Protein AF-A0A446ZIQ6-F1 (afdb_monomer)

Organism: Acinetobacter calcoaceticus (NCBI:txid471)

Nearest PDB structures (foldseek):
  3hz7-assembly1_A  TM=5.702E-01  e=8.331E-02  Desulfitobacterium hafniense
  6fwz-assembly1_A-2  TM=5.121E-01  e=9.197E-01  Homo sapiens
  6bw5-assembly2_C  TM=5.053E-01  e=7.529E-01  Homo sapiens
  6fm9-assembly1_A-2  TM=5.075E-01  e=8.048E-01  Homo sapiens
  5o5e-assembly1_A-2  TM=4.946E-01  e=7.529E-01  Homo sapiens

Radius of gyration: 16.3 Å; Cα contacts (8 Å, |Δi|>4): 96; chains: 1; bounding box: 30×25×52 Å

Sequence (87 aa):
MSSSITAAEAAKIAEQNKPTVISITNEVDERIKSAMTHGVRFTSISYSKSSVNISTLEEVKKGYLKQGFEVQIFTESPNDVSFIVRF

Foldseek 3Di:
DDPPPDPVNVVVVVVVQQQALVNVLVVLVVQVVVCVVVVHFKDKDKDFCVRYPPVSLVVNCVVCVVVVWDWDWDDPDPGMIMIMIGD

Secondary structure (DSSP, 8-state):
------HHHHHHHHHTTSPPHHHHHHHHHHHHHHHHHTT-SEEEEEEETTTS-HHHHHHHHHHHHHTT-EEEEE-SSSSEEEEEEE-

Solvent-accessible surface area (backbone atoms only — not comparable to full-atom values): 5067 Å² total; per-residue (Å²): 135,88,82,76,77,52,78,73,59,62,56,61,54,61,75,64,66,45,67,46,49,68,56,50,48,51,54,50,51,55,47,46,56,52,29,53,74,72,71,44,54,54,45,75,48,78,42,46,56,90,54,41,56,67,70,41,54,53,52,44,40,54,54,41,46,75,74,70,34,51,64,48,80,46,64,91,43,100,57,34,36,35,44,33,43,34,104

Structure (mmCIF, N/CA/C/O backbone):
data_AF-A0A446ZIQ6-F1
#
_entry.id   AF-A0A446ZIQ6-F1
#
loop_
_atom_site.group_PDB
_atom_site.id
_atom_site.type_symbol
_atom_site.label_atom_id
_atom_site.label_alt_id
_atom_site.label_comp_id
_atom_site.label_asym_id
_atom_site.label_entity_id
_atom_site.label_seq_id
_atom_site.pdbx_PDB_ins_code
_atom_site.Cartn_x
_atom_site.Cartn_y
_atom_site.Cartn_z
_atom_site.occupancy
_atom_site.B_iso_or_equiv
_atom_site.auth_seq_id
_atom_site.auth_comp_id
_atom_site.auth_asym_id
_atom_site.auth_atom_id
_atom_site.pdbx_PDB_model_num
ATOM 1 N N . MET A 1 1 ? 11.933 -2.681 41.257 1.00 46.31 1 MET A N 1
ATOM 2 C CA . MET A 1 1 ? 11.114 -1.730 40.477 1.00 46.31 1 MET A CA 1
ATOM 3 C C . MET A 1 1 ? 10.006 -2.535 39.827 1.00 46.31 1 MET A C 1
ATOM 5 O O . MET A 1 1 ? 10.289 -3.314 38.928 1.00 46.31 1 MET A O 1
ATOM 9 N N . SER A 1 2 ? 8.792 -2.464 40.372 1.00 47.09 2 SER A N 1
ATOM 10 C CA . SER A 1 2 ? 7.652 -3.249 39.891 1.00 47.09 2 SER A CA 1
ATOM 11 C C . SER A 1 2 ? 6.978 -2.518 38.736 1.00 47.09 2 SER A C 1
ATOM 13 O O . SER A 1 2 ? 6.126 -1.667 38.965 1.00 47.09 2 SER A O 1
ATOM 15 N N . SER A 1 3 ? 7.347 -2.840 37.499 1.00 49.62 3 SER A N 1
ATOM 16 C CA . SER A 1 3 ? 6.608 -2.383 36.320 1.00 49.62 3 SER A CA 1
ATOM 17 C C . SER A 1 3 ? 5.414 -3.312 36.103 1.00 49.62 3 SER A C 1
ATOM 19 O O . SER A 1 3 ? 5.465 -4.230 35.289 1.00 49.62 3 SER A O 1
ATOM 21 N N . SER A 1 4 ? 4.356 -3.121 36.893 1.00 52.94 4 SER A N 1
ATOM 22 C CA . SER A 1 4 ? 3.056 -3.734 36.609 1.00 52.94 4 SER A CA 1
ATOM 23 C C . SER A 1 4 ? 2.452 -2.976 35.435 1.00 52.94 4 SER A C 1
ATOM 25 O O . SER A 1 4 ? 1.899 -1.899 35.624 1.00 52.94 4 SER A O 1
ATOM 27 N N . ILE A 1 5 ? 2.618 -3.499 34.221 1.00 51.59 5 ILE A N 1
ATOM 28 C CA . ILE A 1 5 ? 1.878 -2.992 33.069 1.00 51.59 5 ILE A CA 1
ATOM 29 C C . ILE A 1 5 ? 0.414 -3.388 33.293 1.00 51.59 5 ILE A C 1
ATOM 31 O O . ILE A 1 5 ? 0.085 -4.566 33.459 1.00 51.59 5 ILE A O 1
ATOM 35 N N . THR A 1 6 ? -0.463 -2.404 33.444 1.00 50.81 6 THR A N 1
ATOM 36 C CA . THR A 1 6 ? -1.862 -2.654 33.790 1.00 50.81 6 THR A CA 1
ATOM 37 C C . THR A 1 6 ? -2.566 -3.255 32.570 1.00 50.81 6 THR 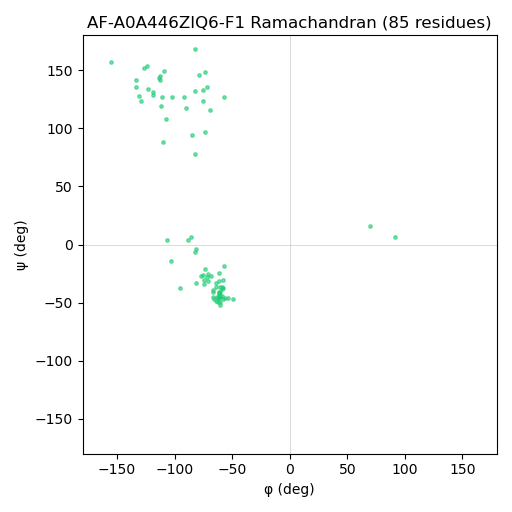A C 1
ATOM 39 O O . THR A 1 6 ? -2.411 -2.757 31.457 1.00 50.81 6 THR A O 1
ATOM 42 N N . ALA A 1 7 ? -3.384 -4.300 32.743 1.00 53.12 7 ALA A N 1
ATOM 43 C CA . ALA A 1 7 ? -4.114 -4.957 31.642 1.00 53.12 7 ALA A CA 1
ATOM 44 C C . ALA A 1 7 ? -5.031 -4.003 30.834 1.00 53.12 7 ALA A C 1
ATOM 46 O O . ALA A 1 7 ? -5.385 -4.295 29.694 1.00 53.12 7 ALA A O 1
ATOM 47 N N . ALA A 1 8 ? -5.374 -2.839 31.397 1.00 53.50 8 ALA A N 1
ATOM 48 C CA . ALA A 1 8 ? -6.116 -1.776 30.720 1.00 53.50 8 ALA A CA 1
ATOM 49 C C . ALA A 1 8 ? -5.271 -0.972 29.706 1.00 53.50 8 ALA A C 1
ATOM 51 O O . ALA A 1 8 ? -5.814 -0.427 28.746 1.00 53.50 8 ALA A O 1
ATOM 52 N N . GLU A 1 9 ? -3.950 -0.902 29.887 1.00 50.97 9 GLU A N 1
ATOM 53 C CA . GLU A 1 9 ? -3.037 -0.194 28.978 1.00 50.97 9 GLU A CA 1
ATOM 54 C C . GLU A 1 9 ? -2.701 -1.054 27.753 1.00 50.97 9 GLU A C 1
ATOM 56 O O . GLU A 1 9 ? -2.629 -0.536 26.642 1.00 50.97 9 GLU A O 1
ATOM 61 N N . ALA A 1 10 ? -2.625 -2.379 27.918 1.00 50.53 10 ALA A N 1
ATOM 62 C CA . ALA A 1 10 ? -2.426 -3.322 26.814 1.00 50.53 10 ALA A CA 1
ATOM 63 C C . ALA A 1 10 ? -3.566 -3.286 25.773 1.00 50.53 10 ALA A C 1
ATOM 65 O O . ALA A 1 10 ? -3.322 -3.479 24.583 1.00 50.53 10 ALA A O 1
ATOM 66 N N . ALA A 1 11 ? -4.799 -2.985 26.196 1.00 48.50 11 ALA A N 1
ATOM 67 C CA . ALA A 1 11 ? -5.954 -2.901 25.300 1.00 48.50 11 ALA A CA 1
ATOM 68 C C . ALA A 1 11 ? -5.955 -1.628 24.429 1.00 48.50 11 ALA A C 1
ATOM 70 O O . ALA A 1 11 ? -6.351 -1.683 23.267 1.00 48.50 11 ALA A O 1
ATOM 71 N N . LYS A 1 12 ? -5.449 -0.495 24.942 1.00 48.66 12 LYS A N 1
ATOM 72 C CA . LYS A 1 12 ? -5.361 0.766 24.176 1.00 48.66 12 LYS A CA 1
ATOM 73 C C . LYS A 1 12 ? -4.309 0.737 23.064 1.00 48.66 12 LYS A C 1
ATOM 75 O O . LYS A 1 12 ? -4.437 1.471 22.090 1.00 48.66 12 LYS A O 1
ATOM 80 N N . ILE A 1 13 ? -3.287 -0.107 23.192 1.00 51.00 13 ILE A N 1
ATOM 81 C CA . ILE A 1 13 ? -2.219 -0.244 22.189 1.00 51.00 13 ILE A CA 1
ATOM 82 C C . ILE A 1 13 ? -2.710 -1.072 20.985 1.00 51.00 13 ILE A C 1
ATOM 84 O O . ILE A 1 13 ? -2.273 -0.857 19.860 1.00 51.00 13 ILE A O 1
ATOM 88 N N . ALA A 1 14 ? -3.681 -1.970 21.182 1.00 46.28 14 ALA A N 1
ATOM 89 C CA . ALA A 1 14 ? -4.205 -2.821 20.113 1.00 46.28 14 ALA A CA 1
ATOM 90 C C . ALA A 1 14 ? -5.126 -2.079 19.121 1.00 46.28 14 ALA A C 1
ATOM 92 O O . ALA A 1 14 ? -5.127 -2.411 17.937 1.00 46.28 14 ALA A O 1
ATOM 93 N N . GLU A 1 15 ? -5.858 -1.043 19.552 1.00 48.44 15 GLU A N 1
ATOM 94 C CA . GLU A 1 15 ? -6.625 -0.178 18.633 1.00 48.44 15 GLU A CA 1
ATOM 95 C C . GLU A 1 15 ? -5.731 0.780 17.822 1.00 48.44 15 GLU A C 1
ATOM 97 O O . GLU A 1 15 ? -6.125 1.216 16.741 1.00 48.44 15 GLU A O 1
ATOM 102 N N . GLN A 1 16 ? -4.504 1.052 18.285 1.00 49.41 16 GLN A N 1
ATOM 103 C CA . GLN A 1 16 ? -3.493 1.823 17.544 1.00 49.41 16 GLN A CA 1
ATOM 104 C C . GLN A 1 16 ? -2.706 0.990 16.516 1.00 49.41 16 GLN A C 1
ATOM 106 O O . GLN A 1 16 ? -1.946 1.554 15.736 1.00 49.41 16 GLN A O 1
ATOM 111 N N . ASN A 1 17 ? -2.896 -0.333 16.468 1.00 55.97 17 ASN A N 1
ATOM 112 C CA . ASN A 1 17 ? -2.107 -1.227 15.610 1.00 55.97 17 ASN A CA 1
ATOM 113 C C . ASN A 1 17 ? -2.627 -1.360 14.169 1.00 55.97 17 ASN A C 1
ATOM 115 O O . ASN A 1 17 ? -2.098 -2.168 13.402 1.00 55.97 17 ASN A O 1
ATOM 119 N N . LYS A 1 18 ? -3.644 -0.588 13.766 1.00 64.56 18 LYS A N 1
ATOM 120 C CA . LYS A 1 18 ? -3.988 -0.490 12.343 1.00 64.56 18 LYS A CA 1
ATOM 121 C C . LYS A 1 18 ? -2.950 0.398 11.648 1.00 64.56 18 LYS A C 1
ATOM 123 O O . LYS A 1 18 ? -2.781 1.544 12.069 1.00 64.56 18 LYS A O 1
ATOM 128 N N . PRO A 1 19 ? -2.257 -0.086 10.600 1.00 73.69 19 PRO A N 1
ATOM 129 C CA . PRO A 1 19 ? -1.256 0.702 9.899 1.00 73.69 19 PRO A CA 1
ATOM 130 C C . PRO A 1 19 ? -1.880 1.996 9.365 1.00 73.69 19 PRO A C 1
ATOM 132 O O . PRO A 1 19 ? -2.912 1.991 8.691 1.00 73.69 19 PRO A O 1
ATOM 135 N N . THR A 1 20 ? -1.254 3.118 9.714 1.00 82.56 20 THR A N 1
ATOM 136 C CA . THR A 1 20 ? -1.655 4.457 9.263 1.00 82.56 20 THR A CA 1
ATOM 137 C C . THR A 1 20 ? -1.101 4.741 7.867 1.00 82.56 20 THR A C 1
ATOM 139 O O . THR A 1 20 ? -0.208 4.035 7.402 1.00 82.56 20 THR A O 1
ATOM 142 N N . VAL A 1 21 ? -1.573 5.812 7.212 1.00 85.69 21 VAL A N 1
ATOM 143 C CA . VAL A 1 21 ? -1.033 6.279 5.915 1.00 85.69 21 VAL A CA 1
ATOM 144 C C . VAL A 1 21 ? 0.491 6.376 5.975 1.00 85.69 21 VAL A C 1
ATOM 146 O O . VAL A 1 21 ? 1.172 5.858 5.104 1.00 85.69 21 VAL A O 1
ATOM 149 N N . ILE A 1 22 ? 1.024 6.977 7.043 1.00 85.44 22 ILE A N 1
ATOM 150 C CA . ILE A 1 22 ? 2.464 7.188 7.228 1.00 85.44 22 ILE A CA 1
ATOM 151 C C . ILE A 1 22 ? 3.205 5.851 7.326 1.00 85.44 22 ILE A C 1
ATOM 153 O O . ILE A 1 22 ? 4.236 5.675 6.685 1.00 85.44 22 ILE A O 1
ATOM 157 N N . SER A 1 23 ? 2.680 4.901 8.105 1.00 86.44 23 SER A N 1
ATOM 158 C CA . SER A 1 23 ? 3.289 3.576 8.259 1.00 86.44 23 SER A CA 1
ATOM 159 C C . SER A 1 23 ? 3.352 2.822 6.930 1.00 86.44 23 SER A C 1
ATOM 161 O O . SER A 1 23 ? 4.397 2.276 6.595 1.00 86.44 23 SER A O 1
ATOM 163 N N . ILE A 1 24 ? 2.258 2.842 6.162 1.00 90.06 24 ILE A N 1
ATOM 164 C CA . ILE A 1 24 ? 2.168 2.183 4.852 1.00 90.06 24 ILE A CA 1
ATOM 165 C C . ILE A 1 24 ? 3.120 2.850 3.860 1.00 90.06 24 ILE A C 1
ATOM 167 O O . ILE A 1 24 ? 3.874 2.159 3.188 1.00 90.06 24 ILE A O 1
ATOM 171 N N . THR A 1 25 ? 3.133 4.183 3.788 1.00 90.56 25 THR A N 1
ATOM 172 C CA . THR A 1 25 ? 4.058 4.920 2.915 1.00 90.56 25 THR A CA 1
ATOM 173 C C . THR A 1 25 ? 5.513 4.596 3.248 1.00 90.56 25 THR A C 1
ATOM 175 O O . THR A 1 25 ? 6.294 4.337 2.343 1.00 90.56 25 THR A O 1
ATOM 178 N N . ASN A 1 26 ? 5.888 4.552 4.530 1.00 89.94 26 ASN A N 1
ATOM 179 C CA . ASN A 1 26 ? 7.257 4.207 4.923 1.00 89.94 26 ASN A CA 1
ATOM 180 C C . ASN A 1 26 ? 7.640 2.789 4.473 1.00 89.94 26 ASN A C 1
ATOM 182 O O . ASN A 1 26 ? 8.707 2.600 3.896 1.00 89.94 26 ASN A O 1
ATOM 186 N N . GLU A 1 27 ? 6.762 1.808 4.695 1.00 90.94 27 GLU A N 1
ATOM 187 C CA . GLU A 1 27 ? 6.984 0.422 4.272 1.00 90.94 27 GLU A CA 1
ATOM 188 C C . GLU A 1 27 ? 7.113 0.308 2.743 1.00 90.94 27 GLU A C 1
ATOM 190 O O . GLU A 1 27 ? 8.030 -0.338 2.227 1.00 90.94 27 GLU A O 1
ATOM 195 N N . VAL A 1 28 ? 6.223 0.980 2.006 1.00 90.75 28 VAL A N 1
ATOM 196 C CA . VAL A 1 28 ? 6.254 1.033 0.542 1.00 90.75 28 VAL A CA 1
ATOM 197 C C . VAL A 1 28 ? 7.544 1.694 0.051 1.00 90.75 28 VAL A C 1
ATOM 199 O O . VAL A 1 28 ? 8.202 1.131 -0.820 1.00 90.75 28 VAL A O 1
ATOM 202 N N . ASP A 1 29 ? 7.961 2.821 0.628 1.00 91.06 29 ASP A N 1
ATOM 203 C CA . ASP A 1 29 ? 9.198 3.526 0.271 1.00 91.06 29 ASP A CA 1
ATOM 204 C C . ASP A 1 29 ? 10.446 2.667 0.484 1.00 91.06 29 ASP A C 1
ATOM 206 O O . ASP A 1 29 ? 11.330 2.630 -0.377 1.00 91.06 29 ASP A O 1
ATOM 210 N N . GLU A 1 30 ? 10.544 1.960 1.612 1.00 91.75 30 GLU A N 1
ATOM 211 C CA . GLU A 1 30 ? 11.653 1.035 1.865 1.00 91.75 30 GLU A CA 1
ATOM 212 C C . GLU A 1 30 ? 11.688 -0.083 0.822 1.00 91.75 30 GLU A C 1
ATOM 214 O O . GLU A 1 30 ? 12.749 -0.423 0.282 1.00 91.75 30 GLU A O 1
ATOM 219 N N . ARG A 1 31 ? 10.514 -0.613 0.471 1.00 90.56 31 ARG A N 1
ATOM 220 C CA . ARG A 1 31 ? 10.388 -1.655 -0.542 1.00 90.56 31 ARG A CA 1
ATOM 221 C C . ARG A 1 31 ? 10.753 -1.145 -1.934 1.00 90.56 31 ARG A C 1
ATOM 223 O O . ARG A 1 31 ? 11.462 -1.847 -2.651 1.00 90.56 31 ARG A O 1
ATOM 230 N N . ILE A 1 32 ? 10.337 0.070 -2.296 1.00 89.94 32 ILE A N 1
ATOM 231 C CA . ILE A 1 32 ? 10.706 0.732 -3.555 1.00 89.94 32 ILE A CA 1
ATOM 232 C C . ILE A 1 32 ? 12.221 0.923 -3.622 1.00 89.94 32 ILE A C 1
ATOM 234 O O . ILE A 1 32 ? 12.833 0.514 -4.605 1.00 89.94 32 ILE A O 1
ATOM 238 N N . LYS A 1 33 ? 12.849 1.475 -2.576 1.00 90.06 33 LYS A N 1
ATOM 239 C CA . LYS A 1 33 ? 14.308 1.681 -2.531 1.00 90.06 33 LYS A CA 1
ATOM 240 C C . LYS A 1 33 ? 15.069 0.376 -2.744 1.00 90.06 33 LYS A C 1
ATOM 242 O O . LYS A 1 33 ? 16.006 0.327 -3.543 1.00 90.06 33 LYS A O 1
ATOM 247 N N . SER A 1 34 ? 14.649 -0.692 -2.066 1.00 90.50 34 SER A N 1
ATOM 248 C CA . SER A 1 34 ? 15.238 -2.019 -2.250 1.00 90.50 34 SER A CA 1
ATOM 249 C C . SER A 1 34 ? 15.028 -2.528 -3.681 1.00 90.50 34 SER A C 1
ATOM 251 O O . SER A 1 34 ? 15.989 -2.906 -4.347 1.00 90.50 34 SER A O 1
ATOM 253 N N . ALA A 1 35 ? 13.801 -2.463 -4.199 1.00 90.19 35 ALA A N 1
ATOM 254 C CA . ALA A 1 35 ? 13.455 -2.938 -5.535 1.00 90.19 35 ALA A CA 1
ATOM 255 C C . ALA A 1 35 ? 14.222 -2.190 -6.645 1.00 90.19 35 ALA A C 1
ATOM 257 O O . ALA A 1 35 ? 14.780 -2.832 -7.536 1.00 90.19 35 ALA A O 1
ATOM 258 N N . MET A 1 36 ? 14.347 -0.863 -6.540 1.00 87.50 36 MET A N 1
ATOM 259 C CA . MET A 1 36 ? 15.162 -0.029 -7.432 1.00 87.50 36 MET A CA 1
ATOM 260 C C . MET A 1 36 ? 16.642 -0.421 -7.396 1.00 87.50 36 MET A C 1
ATOM 262 O O . MET A 1 36 ? 17.278 -0.510 -8.444 1.00 87.50 36 MET A O 1
ATOM 266 N N . THR A 1 37 ? 17.184 -0.721 -6.211 1.00 89.69 37 THR A N 1
ATOM 267 C CA . THR A 1 37 ? 18.585 -1.158 -6.054 1.00 89.69 37 THR A CA 1
ATOM 268 C C . THR A 1 37 ? 18.847 -2.494 -6.757 1.00 89.69 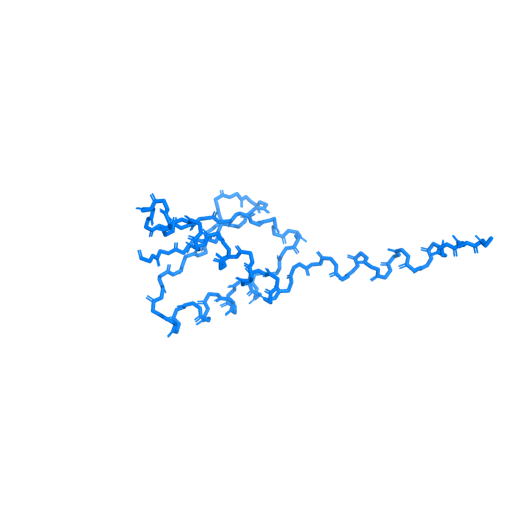37 THR A C 1
ATOM 270 O O . THR A 1 37 ? 19.927 -2.713 -7.299 1.00 89.69 37 THR A O 1
ATOM 273 N N . HIS A 1 38 ? 17.847 -3.377 -6.801 1.00 87.06 38 HIS A N 1
ATOM 274 C CA . HIS A 1 38 ? 17.916 -4.669 -7.486 1.00 87.06 38 HIS A CA 1
ATOM 275 C C . HIS A 1 38 ? 17.501 -4.617 -8.970 1.00 87.06 38 HIS A C 1
ATOM 277 O O . HIS A 1 38 ? 17.452 -5.659 -9.621 1.00 87.06 38 HIS A O 1
ATOM 283 N N . GLY A 1 39 ? 17.197 -3.434 -9.521 1.00 87.81 39 GLY A N 1
ATOM 284 C CA . GLY A 1 39 ? 16.763 -3.274 -10.916 1.00 87.81 39 GLY A CA 1
ATOM 285 C C . GLY A 1 39 ? 15.362 -3.826 -11.214 1.00 87.81 39 GLY A C 1
ATOM 286 O O . GLY A 1 39 ? 15.004 -4.021 -12.377 1.00 87.81 39 GLY A O 1
ATOM 287 N N . VAL A 1 40 ? 14.562 -4.090 -10.181 1.00 91.19 40 VAL A N 1
ATOM 288 C CA . VAL A 1 40 ? 13.143 -4.444 -10.314 1.00 91.19 40 VAL A CA 1
ATOM 289 C C . VAL A 1 40 ? 12.374 -3.177 -10.693 1.00 91.19 40 VAL A C 1
ATOM 291 O O . VAL A 1 40 ? 12.773 -2.100 -10.285 1.00 91.19 40 VAL A O 1
ATOM 294 N N . ARG A 1 41 ? 11.289 -3.278 -11.468 1.00 88.19 41 ARG A N 1
ATOM 295 C CA . ARG A 1 41 ? 10.489 -2.120 -11.946 1.00 88.19 41 ARG A CA 1
ATOM 296 C C . ARG A 1 41 ? 9.132 -1.963 -11.256 1.00 88.19 41 ARG A C 1
ATOM 298 O O . ARG A 1 41 ? 8.285 -1.169 -11.655 1.00 88.19 41 ARG A O 1
ATOM 305 N N . PHE A 1 42 ? 8.871 -2.810 -10.270 1.00 92.38 42 PHE A N 1
ATOM 306 C CA . PHE A 1 42 ? 7.657 -2.752 -9.480 1.00 92.38 42 PHE A CA 1
ATOM 307 C C . PHE A 1 42 ? 7.874 -3.387 -8.113 1.00 92.38 42 PHE A C 1
ATOM 309 O O . PHE A 1 42 ? 8.742 -4.235 -7.922 1.00 92.38 42 PHE A O 1
ATOM 316 N N . THR A 1 43 ? 7.044 -2.995 -7.163 1.00 91.81 43 THR A N 1
ATOM 317 C CA . THR A 1 43 ? 6.918 -3.633 -5.861 1.00 91.81 43 THR A CA 1
ATOM 318 C C . THR A 1 43 ? 5.460 -3.992 -5.614 1.00 91.81 43 THR A C 1
ATOM 320 O O . THR A 1 43 ? 4.555 -3.359 -6.155 1.00 91.81 43 THR A O 1
ATOM 323 N N . SER A 1 44 ? 5.234 -5.028 -4.815 1.00 91.19 44 SER A N 1
ATOM 324 C CA . SER A 1 44 ? 3.911 -5.452 -4.373 1.00 91.19 44 SER A CA 1
ATOM 325 C C . SER A 1 44 ? 3.952 -5.716 -2.877 1.00 91.19 44 SER A C 1
ATOM 327 O O . SER A 1 44 ? 4.893 -6.348 -2.385 1.00 91.19 44 SER A O 1
ATOM 329 N N . ILE A 1 45 ? 2.939 -5.225 -2.171 1.00 90.94 45 ILE A N 1
ATOM 330 C CA . ILE A 1 45 ? 2.744 -5.443 -0.741 1.00 90.94 45 ILE A CA 1
ATOM 331 C C . ILE A 1 45 ? 1.306 -5.880 -0.519 1.00 90.94 45 ILE A C 1
ATOM 333 O O . ILE A 1 45 ? 0.374 -5.224 -0.977 1.00 90.94 45 ILE A O 1
ATOM 337 N N . SER A 1 46 ? 1.122 -6.993 0.178 1.00 89.88 46 SER A N 1
ATOM 338 C CA . SER A 1 46 ? -0.201 -7.518 0.491 1.00 89.88 46 SER A CA 1
ATOM 339 C C . SER A 1 46 ? -0.557 -7.196 1.934 1.00 89.88 46 SER A C 1
ATOM 341 O O . SER A 1 46 ? 0.179 -7.528 2.860 1.00 89.88 46 SER A O 1
ATOM 343 N N . TYR A 1 47 ? -1.713 -6.573 2.116 1.00 88.88 47 TYR A N 1
ATOM 344 C CA . TYR A 1 47 ? -2.274 -6.236 3.411 1.00 88.88 47 TYR A CA 1
ATOM 345 C C . TYR A 1 47 ? -3.546 -7.040 3.652 1.00 88.88 47 TYR A C 1
ATOM 347 O O . TYR A 1 47 ? -4.355 -7.230 2.746 1.00 88.88 47 TYR A O 1
ATOM 355 N N . SER A 1 48 ? -3.777 -7.453 4.896 1.00 87.75 48 SER A N 1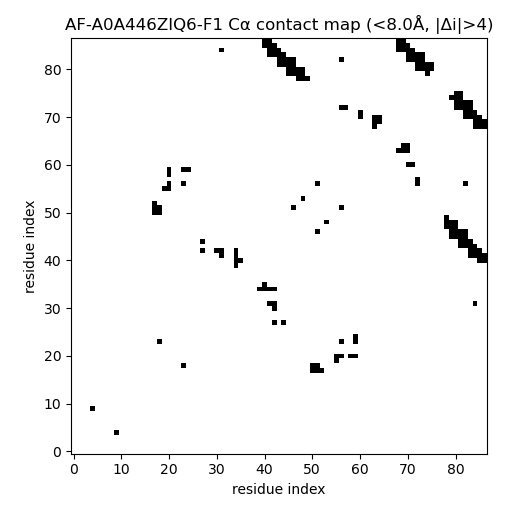
ATOM 356 C CA . SER A 1 48 ? -5.064 -8.040 5.265 1.00 87.75 48 SER A CA 1
ATOM 357 C C . SER A 1 48 ? -6.126 -6.946 5.389 1.00 87.75 48 SER A C 1
ATOM 359 O O . SER A 1 48 ? -5.905 -5.941 6.070 1.00 87.75 48 SER A O 1
ATOM 361 N N . LYS A 1 49 ? -7.306 -7.145 4.790 1.00 84.56 49 LYS A N 1
ATOM 362 C CA . LYS A 1 49 ? -8.446 -6.206 4.852 1.00 84.56 49 LYS A CA 1
ATOM 363 C C . LYS A 1 49 ? -8.958 -5.988 6.277 1.00 84.56 49 LYS A C 1
ATOM 365 O O . LYS A 1 49 ? -9.550 -4.954 6.564 1.00 84.56 49 LYS A O 1
ATOM 370 N N . SER A 1 50 ? -8.727 -6.951 7.167 1.00 84.12 50 SER A N 1
ATOM 371 C CA . SER A 1 50 ? -9.048 -6.827 8.593 1.00 84.12 50 SER A CA 1
ATOM 372 C C . SER A 1 50 ? -8.099 -5.865 9.315 1.00 84.12 50 SER A C 1
ATOM 374 O O . SER A 1 50 ? -8.482 -5.238 10.306 1.00 84.12 50 SER A O 1
ATOM 376 N N . SER A 1 51 ? -6.871 -5.735 8.808 1.00 81.56 51 SER A N 1
ATOM 377 C CA . SER A 1 51 ? -5.802 -4.942 9.414 1.00 81.56 51 SER A CA 1
ATOM 378 C C . SER A 1 51 ? -5.726 -3.533 8.832 1.00 81.56 51 SER A C 1
ATOM 380 O O . SER A 1 51 ? -5.501 -2.591 9.585 1.00 81.56 51 SER A O 1
ATOM 382 N N . VAL A 1 52 ? -5.948 -3.357 7.525 1.00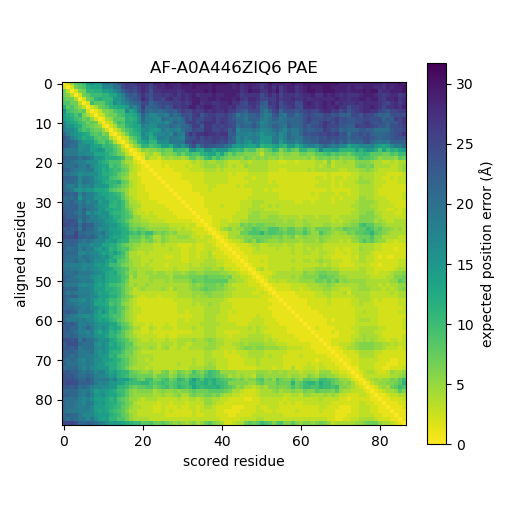 84.75 52 VAL A N 1
ATOM 383 C CA . VAL A 1 52 ? -5.838 -2.056 6.847 1.00 84.75 52 VAL A CA 1
ATOM 384 C C . VAL A 1 52 ? -7.185 -1.536 6.354 1.00 84.75 52 VAL A C 1
ATOM 386 O O . VAL A 1 52 ? -8.005 -2.279 5.819 1.00 84.75 52 VAL A O 1
ATOM 389 N N . ASN A 1 53 ? -7.395 -0.225 6.468 1.00 86.38 53 ASN A N 1
ATOM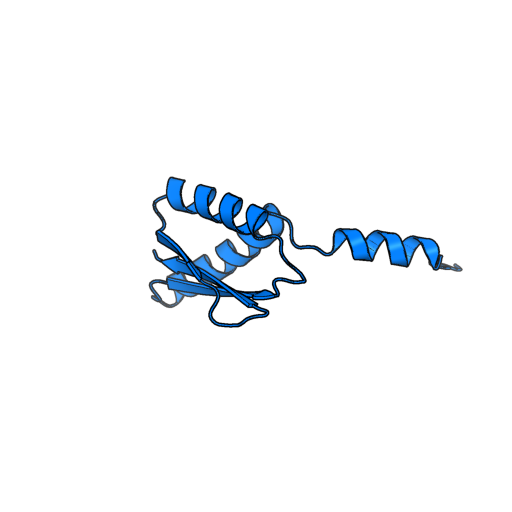 390 C CA . ASN A 1 53 ? -8.541 0.426 5.844 1.00 86.38 53 ASN A CA 1
ATOM 391 C C . ASN A 1 53 ? -8.240 0.727 4.370 1.00 86.38 53 ASN A C 1
ATOM 393 O O . ASN A 1 53 ? -7.228 1.347 4.044 1.00 86.38 53 ASN A O 1
ATOM 397 N N . ILE A 1 54 ? -9.167 0.373 3.478 1.00 85.62 54 ILE A N 1
ATOM 398 C CA . ILE A 1 54 ? -9.050 0.652 2.035 1.00 85.62 54 ILE A CA 1
ATOM 399 C C . ILE A 1 54 ? -8.895 2.156 1.763 1.00 85.62 54 ILE A C 1
ATOM 401 O O . ILE A 1 54 ? -8.097 2.544 0.916 1.00 85.62 54 ILE A O 1
ATOM 405 N N . SER A 1 55 ? -9.582 3.013 2.527 1.00 88.56 55 SER A N 1
ATOM 406 C CA . SER A 1 55 ? -9.449 4.472 2.412 1.00 88.56 55 SER A CA 1
ATOM 407 C C . SER A 1 55 ? -8.016 4.960 2.646 1.00 88.56 55 SER A C 1
ATOM 409 O O . SER A 1 55 ? -7.563 5.872 1.963 1.00 88.56 55 SER A O 1
ATOM 411 N N . THR A 1 56 ? -7.290 4.328 3.574 1.00 89.50 56 THR A N 1
ATOM 412 C CA . THR A 1 56 ? -5.884 4.637 3.869 1.00 89.50 56 THR A CA 1
ATOM 413 C C . THR A 1 56 ? -4.996 4.264 2.684 1.00 89.50 56 THR A C 1
ATOM 415 O O . THR A 1 56 ? -4.184 5.076 2.254 1.00 89.50 56 THR A O 1
ATOM 418 N N . LEU A 1 57 ? -5.192 3.077 2.098 1.00 89.75 57 LEU A N 1
ATOM 419 C CA . LEU A 1 57 ? -4.462 2.663 0.893 1.00 89.75 57 LEU A CA 1
ATOM 420 C C . LEU A 1 57 ? -4.742 3.593 -0.295 1.00 89.75 57 LEU A C 1
ATOM 422 O O . LEU A 1 57 ? -3.826 3.952 -1.028 1.00 89.75 57 LEU A O 1
ATOM 426 N N . GLU A 1 58 ? -5.990 4.023 -0.475 1.00 91.56 58 GLU A N 1
ATOM 427 C CA . GLU A 1 58 ? -6.366 4.981 -1.520 1.00 91.56 58 GLU A CA 1
ATOM 428 C C . GLU A 1 58 ? -5.707 6.360 -1.316 1.00 91.56 58 GLU A C 1
ATOM 430 O O . GLU A 1 58 ? -5.301 6.999 -2.289 1.00 91.56 58 GLU A O 1
ATOM 435 N N . GLU A 1 59 ? -5.543 6.823 -0.073 1.00 92.56 59 GLU A N 1
ATOM 436 C CA . GLU A 1 59 ? -4.774 8.038 0.234 1.00 92.56 59 GLU A CA 1
ATOM 437 C C . GLU A 1 59 ? -3.294 7.896 -0.124 1.00 92.56 59 GLU A C 1
ATOM 439 O O . GLU A 1 59 ? -2.745 8.755 -0.819 1.00 92.56 59 GLU A O 1
ATOM 444 N N . VAL A 1 60 ? -2.668 6.792 0.289 1.00 92.06 60 VAL A N 1
ATOM 445 C CA . VAL A 1 60 ? -1.267 6.485 -0.035 1.00 92.06 60 VAL A CA 1
ATOM 446 C C . VAL A 1 60 ? -1.073 6.435 -1.554 1.00 92.06 60 VAL A C 1
ATOM 448 O O . VAL A 1 60 ? -0.189 7.097 -2.101 1.00 92.06 60 VAL A O 1
ATOM 451 N N . LYS A 1 61 ? -1.966 5.739 -2.266 1.00 93.38 61 LYS A N 1
ATOM 452 C CA . LYS A 1 61 ? -2.005 5.678 -3.735 1.00 93.38 61 LYS A CA 1
ATOM 453 C C . LYS A 1 61 ? -2.050 7.063 -4.370 1.00 93.38 61 LYS A C 1
ATOM 455 O O . LYS A 1 61 ? -1.286 7.322 -5.294 1.00 93.38 61 LYS A O 1
ATOM 460 N N . LYS A 1 62 ? -2.899 7.976 -3.888 1.00 93.44 62 LYS A N 1
ATOM 461 C CA . LYS A 1 62 ? -2.950 9.359 -4.403 1.00 93.44 62 LYS A CA 1
ATOM 462 C C . LYS A 1 62 ? -1.621 10.093 -4.218 1.00 93.44 62 LYS A C 1
ATOM 464 O O . LYS A 1 62 ? -1.261 10.885 -5.085 1.00 93.44 62 LYS A O 1
ATOM 469 N N . GLY A 1 63 ? -0.914 9.853 -3.114 1.00 91.81 63 GLY A N 1
ATOM 470 C CA . GLY A 1 63 ? 0.422 10.403 -2.871 1.00 91.81 63 GLY A CA 1
ATOM 471 C C . GLY A 1 63 ? 1.425 9.960 -3.936 1.00 91.81 63 GLY A C 1
ATOM 472 O O . GLY A 1 63 ? 2.038 10.801 -4.590 1.00 91.81 63 GLY A O 1
ATOM 473 N N . TYR A 1 64 ? 1.511 8.655 -4.179 1.00 92.12 64 TYR A N 1
ATOM 474 C CA . TYR A 1 64 ? 2.414 8.081 -5.179 1.00 92.12 64 TYR A CA 1
ATOM 475 C C . TYR A 1 64 ? 2.042 8.452 -6.622 1.00 92.12 64 TYR A C 1
ATOM 477 O O . TYR A 1 64 ? 2.922 8.804 -7.405 1.00 92.12 64 TYR A O 1
ATOM 485 N N . LEU A 1 65 ? 0.749 8.488 -6.964 1.00 92.12 65 LEU A N 1
ATOM 486 C CA . LEU A 1 65 ? 0.286 8.956 -8.279 1.00 92.12 65 LEU A CA 1
ATOM 487 C C . LEU A 1 65 ? 0.725 10.404 -8.559 1.00 92.12 65 LEU A C 1
ATOM 489 O O . LEU A 1 65 ? 1.110 10.725 -9.679 1.00 92.12 65 LEU A O 1
ATOM 493 N N . LYS A 1 66 ? 0.717 11.284 -7.545 1.00 92.81 66 LYS A N 1
ATOM 494 C CA . LYS A 1 66 ? 1.207 12.672 -7.675 1.00 92.81 66 LYS A CA 1
ATOM 495 C C . LYS A 1 66 ? 2.717 12.763 -7.878 1.00 92.81 66 LYS A C 1
ATOM 497 O O . LYS A 1 66 ? 3.186 1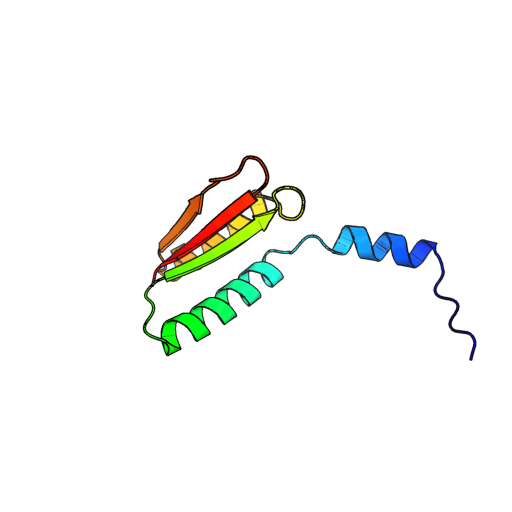3.732 -8.464 1.00 92.81 66 LYS A O 1
ATOM 502 N N . GLN A 1 67 ? 3.466 11.784 -7.383 1.00 88.94 67 GLN A N 1
ATOM 503 C CA . GLN A 1 67 ? 4.910 11.680 -7.585 1.00 88.94 67 GLN A CA 1
ATOM 504 C C . GLN A 1 67 ? 5.270 11.063 -8.947 1.00 88.94 67 GLN A C 1
ATOM 506 O O . GLN A 1 67 ? 6.446 11.011 -9.292 1.00 88.94 67 GLN A O 1
ATOM 511 N N . GLY A 1 68 ? 4.274 10.633 -9.732 1.00 90.12 68 GLY A N 1
ATOM 512 C CA . GLY A 1 68 ? 4.465 10.034 -11.053 1.00 90.12 68 GLY A CA 1
ATOM 513 C C . GLY A 1 68 ? 4.601 8.511 -11.044 1.00 90.12 68 GLY A C 1
ATOM 514 O O . GLY A 1 68 ? 4.859 7.930 -12.092 1.00 90.12 68 GLY A O 1
ATOM 515 N N . PHE A 1 69 ? 4.408 7.858 -9.896 1.00 92.25 69 PHE A N 1
ATOM 516 C CA . PHE A 1 69 ? 4.384 6.400 -9.814 1.00 92.25 69 PHE A CA 1
ATOM 517 C C . PHE A 1 69 ? 3.040 5.843 -10.273 1.00 92.25 69 PHE A C 1
ATOM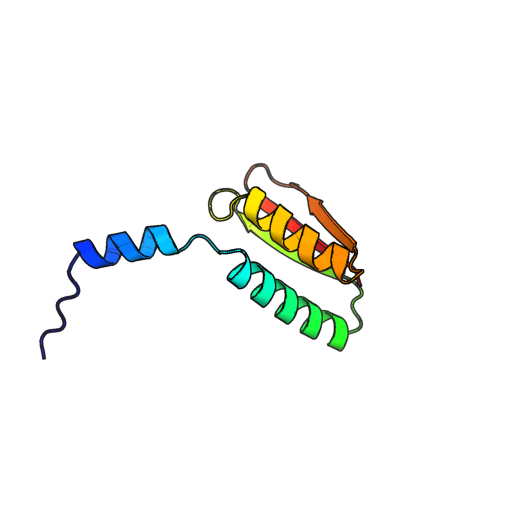 519 O O . PHE A 1 6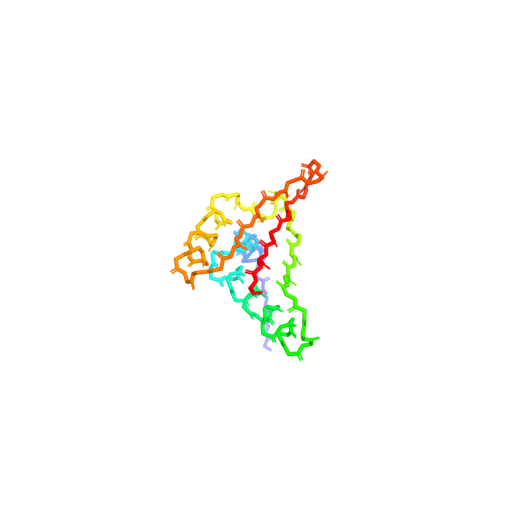9 ? 1.987 6.420 -9.996 1.00 92.25 69 PHE A O 1
ATOM 526 N N . GLU A 1 70 ? 3.052 4.670 -10.898 1.00 93.19 70 GLU A N 1
ATOM 527 C CA . GLU A 1 70 ? 1.819 3.958 -11.224 1.00 93.19 70 GLU A CA 1
ATOM 528 C C . GLU A 1 70 ? 1.441 3.023 -10.077 1.00 93.19 70 GLU A C 1
ATOM 530 O O . GLU A 1 70 ? 2.163 2.074 -9.769 1.00 93.19 70 GLU A O 1
ATOM 535 N N . VAL A 1 71 ? 0.285 3.257 -9.456 1.00 94.06 71 VAL A N 1
ATOM 536 C CA . VAL A 1 71 ? -0.176 2.458 -8.314 1.00 94.06 71 VAL A CA 1
ATOM 537 C C . VAL A 1 71 ? -1.487 1.748 -8.616 1.00 94.06 71 VAL A C 1
ATOM 539 O O . VAL A 1 71 ? -2.463 2.364 -9.047 1.00 94.06 71 VAL A O 1
ATOM 542 N N . GLN A 1 72 ? -1.526 0.451 -8.321 1.00 92.19 72 GLN A N 1
ATOM 543 C CA . GLN A 1 72 ? -2.696 -0.406 -8.457 1.00 92.19 72 GLN A CA 1
ATOM 544 C C . GLN A 1 72 ? -3.032 -1.053 -7.118 1.00 92.19 72 GLN A C 1
ATOM 546 O O . GLN A 1 72 ? -2.166 -1.587 -6.432 1.00 92.19 72 GLN A O 1
ATOM 551 N N . ILE A 1 73 ? -4.314 -1.013 -6.764 1.00 91.00 73 ILE A N 1
ATOM 552 C CA . ILE A 1 73 ? -4.855 -1.714 -5.604 1.00 91.00 73 ILE A CA 1
ATOM 553 C C . ILE A 1 73 ? -5.756 -2.804 -6.153 1.00 91.00 73 ILE A C 1
ATOM 555 O O . ILE A 1 73 ? -6.716 -2.510 -6.865 1.00 91.00 73 ILE A O 1
ATOM 559 N N . PHE A 1 74 ? -5.432 -4.052 -5.849 1.00 87.62 74 PHE A N 1
ATOM 560 C CA . PHE A 1 74 ? -6.165 -5.204 -6.345 1.00 87.62 74 PHE A CA 1
ATOM 561 C C . PHE A 1 74 ? -6.449 -6.177 -5.202 1.00 87.62 74 PHE A C 1
ATOM 563 O O . PHE A 1 74 ? -5.609 -6.398 -4.338 1.00 87.62 74 PHE A O 1
ATOM 570 N N . THR A 1 75 ? -7.630 -6.787 -5.191 1.00 85.00 75 THR A N 1
ATOM 571 C CA . THR A 1 75 ? -8.011 -7.788 -4.186 1.00 85.00 75 THR A CA 1
ATOM 572 C C . THR A 1 75 ? -8.093 -9.174 -4.829 1.00 85.00 75 THR A C 1
ATOM 574 O O . THR A 1 75 ? -9.160 -9.561 -5.299 1.00 85.00 75 THR A O 1
ATOM 577 N N . GLU A 1 76 ? -6.974 -9.909 -4.876 1.00 75.00 76 GLU A N 1
ATOM 578 C CA . GLU A 1 76 ? -6.934 -11.308 -5.369 1.00 75.00 76 GLU A CA 1
ATOM 579 C C . GLU A 1 76 ? -7.620 -12.262 -4.401 1.00 75.00 76 GLU A C 1
ATOM 581 O O . GLU A 1 76 ? -8.260 -13.224 -4.821 1.00 75.00 76 GLU A O 1
ATOM 586 N N . SER A 1 77 ? -7.553 -11.946 -3.111 1.00 78.06 77 SER A N 1
ATOM 587 C CA . SER A 1 77 ? -8.141 -12.755 -2.057 1.00 78.06 77 SER A CA 1
ATOM 588 C C . SER A 1 77 ? -9.357 -12.061 -1.441 1.00 78.06 77 SER A C 1
ATOM 590 O O . SER A 1 77 ? -9.406 -10.828 -1.326 1.00 78.06 77 SER A O 1
ATOM 592 N N . PRO A 1 78 ? -10.343 -12.834 -0.952 1.00 81.50 78 PRO A N 1
ATOM 593 C CA . PRO A 1 78 ? -11.458 -12.273 -0.196 1.00 81.50 78 PRO A CA 1
ATOM 594 C C . PRO A 1 78 ? -10.973 -11.503 1.042 1.00 81.50 78 PRO A C 1
ATOM 596 O O . PRO A 1 78 ? -11.572 -10.482 1.377 1.00 81.50 78 PRO A O 1
ATOM 599 N N . ASN A 1 79 ? -9.847 -11.914 1.635 1.00 86.81 79 ASN A N 1
ATOM 600 C CA . ASN A 1 79 ? -9.318 -11.366 2.886 1.00 86.81 79 ASN A CA 1
ATOM 601 C C . ASN A 1 79 ? -8.139 -10.400 2.723 1.00 86.81 79 ASN A C 1
ATOM 603 O O . ASN A 1 79 ? -7.838 -9.675 3.669 1.00 86.81 79 ASN A O 1
ATOM 607 N N . ASP A 1 80 ? -7.508 -10.346 1.551 1.00 88.88 80 ASP A N 1
ATOM 608 C CA . ASP A 1 80 ? -6.278 -9.577 1.345 1.00 88.88 80 ASP A CA 1
ATOM 609 C C . ASP A 1 80 ? -6.426 -8.576 0.204 1.00 88.88 80 ASP A C 1
ATOM 611 O O . ASP A 1 80 ? -7.244 -8.725 -0.711 1.00 88.88 80 ASP A O 1
ATOM 615 N N . VAL A 1 81 ? -5.634 -7.520 0.285 1.00 90.75 81 VA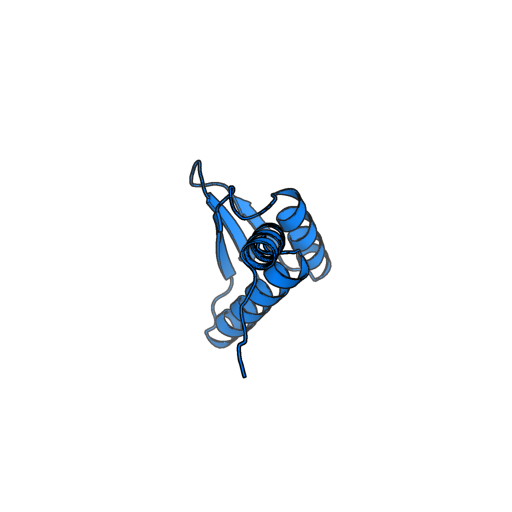L A N 1
ATOM 616 C CA . VAL A 1 81 ? -5.528 -6.466 -0.710 1.00 90.75 81 VAL A CA 1
ATOM 617 C C . VAL A 1 81 ? -4.059 -6.261 -1.047 1.00 90.75 81 VAL A C 1
ATOM 619 O O . VAL A 1 81 ? -3.231 -5.999 -0.180 1.00 90.75 81 VAL A O 1
ATOM 622 N N . SER A 1 82 ? -3.738 -6.394 -2.324 1.00 90.81 82 SER A N 1
ATOM 623 C CA . SER A 1 82 ? -2.412 -6.171 -2.877 1.00 90.81 82 SER A CA 1
ATOM 624 C C . SER A 1 82 ? -2.287 -4.721 -3.335 1.00 90.81 82 SER A C 1
ATOM 626 O O . SER A 1 82 ? -3.110 -4.217 -4.102 1.00 90.81 82 SER A O 1
ATOM 628 N N . PHE A 1 83 ? -1.246 -4.056 -2.855 1.00 92.56 83 PHE A N 1
ATOM 629 C CA . PHE A 1 83 ? -0.836 -2.707 -3.204 1.00 92.56 83 PHE A CA 1
ATOM 630 C C . PHE A 1 83 ? 0.424 -2.791 -4.064 1.00 92.56 83 PHE A C 1
ATOM 632 O O . PHE A 1 83 ? 1.500 -3.151 -3.586 1.00 92.56 83 PHE A O 1
ATOM 639 N N . ILE A 1 84 ? 0.277 -2.499 -5.350 1.00 93.25 84 ILE A N 1
ATOM 640 C CA . ILE A 1 84 ? 1.329 -2.645 -6.351 1.00 93.25 84 ILE A CA 1
ATOM 641 C C . ILE A 1 84 ? 1.758 -1.254 -6.800 1.00 93.25 84 ILE A C 1
ATOM 643 O O . ILE A 1 84 ? 0.921 -0.469 -7.239 1.00 93.25 84 ILE A O 1
ATOM 647 N N . VAL A 1 85 ? 3.056 -0.970 -6.742 1.00 93.69 85 VAL A N 1
ATOM 648 C CA . VAL A 1 85 ? 3.652 0.286 -7.220 1.00 93.69 85 VAL A CA 1
ATOM 649 C C . VAL A 1 85 ? 4.645 -0.027 -8.326 1.00 93.69 85 VAL A C 1
ATOM 651 O O . VAL A 1 85 ? 5.521 -0.868 -8.138 1.00 93.69 85 VAL A O 1
ATOM 654 N N . ARG A 1 86 ? 4.524 0.642 -9.469 1.00 92.00 86 ARG A N 1
ATOM 655 C CA . ARG A 1 86 ? 5.453 0.548 -10.600 1.00 92.00 86 ARG A CA 1
ATOM 656 C C . ARG A 1 86 ? 6.191 1.871 -10.780 1.00 92.00 86 ARG A C 1
ATOM 658 O O . ARG A 1 86 ? 5.623 2.935 -10.518 1.00 92.00 86 ARG A O 1
ATOM 665 N N . PHE A 1 87 ? 7.448 1.769 -11.194 1.00 88.19 87 PHE A N 1
ATOM 666 C CA . PHE A 1 87 ? 8.403 2.868 -11.305 1.00 88.19 87 PHE A CA 1
ATOM 667 C C . PHE A 1 87 ? 9.394 2.641 -12.451 1.00 88.19 87 PHE A C 1
ATOM 669 O O . PHE A 1 87 ? 9.581 1.471 -12.867 1.00 88.19 87 PHE A O 1
#

Mean predicted aligned error: 8.92 Å

pLDDT: mean 81.11, std 15.88, range [46.28, 94.06]